Protein AF-A0A7X7CDB3-F1 (afdb_monomer)

Radius of gyration: 25.97 Å; Cα contacts (8 Å, |Δi|>4): 87; chains: 1; bounding box: 37×41×85 Å

Solvent-accessible surface area (backbone atoms only — not comparable to full-atom values): 8399 Å² total; per-residue (Å²): 136,86,82,81,90,75,83,85,60,93,80,72,68,84,82,68,98,73,80,89,72,76,63,82,78,73,59,89,42,82,86,66,52,68,64,40,69,55,45,81,81,34,70,81,78,84,33,79,48,84,95,30,56,86,51,64,47,83,81,45,44,77,58,59,44,89,62,66,75,52,88,46,102,87,45,72,78,68,87,84,86,85,92,69,88,80,87,76,84,83,71,66,41,37,85,83,36,82,67,51,88,78,56,89,64,20,69,47,36,46,51,8,30,50,64,68,55,44,64,69,36,121

Mean predicted aligned error: 11.39 Å

pLDDT: mean 83.75, std 11.41, range [46.75, 97.12]

Secondary structure (DSSP, 8-state):
---------TT-----S------S-TTSSGGGS---S-GGGSPPP-S-SGGGTTS-HHHHHHHHSSS-S--BTTB-SS------SS------B-TTSTTTTTSS---SHHHHHHHHH-SSB-

Sequence (122 aa):
MTSTITTDHSRATLAGDHTHGAGPVLEASRAARPRSFEVDTFPVPTGREEEWRFSRITDLAPALEDTPTQDDDAAYAATYEVDLAGTPELPTLPPGHAPRGTVLIPGDRPAAVASANTIEAL

Foldseek 3Di:
DDDDDDDDCVPPDDDPDDDPPPDPPPPVDPVSFDFALDLVVADQDPCPDPVRVPPPSVVCVVLLDLDAPAPDPPDDPDDDDDDDPDDDDDAWAAPPRPPQPVDPGDRHNSVSSCSNRDGTHD

Structure (mmCIF, N/CA/C/O backbone):
data_AF-A0A7X7CDB3-F1
#
_entry.id   AF-A0A7X7CDB3-F1
#
loop_
_atom_site.group_PDB
_atom_site.id
_atom_site.type_symbol
_atom_site.label_atom_id
_atom_site.label_alt_id
_atom_site.label_comp_id
_atom_site.label_asym_id
_atom_site.label_entity_id
_atom_site.label_seq_id
_atom_site.pdbx_PDB_ins_code
_atom_site.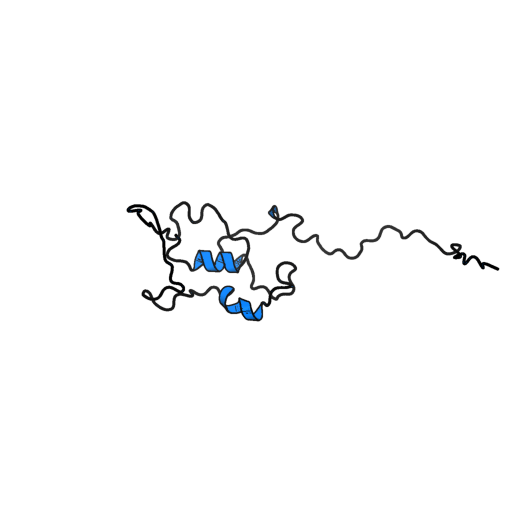Cartn_x
_atom_site.Cartn_y
_atom_site.Cartn_z
_atom_site.occupancy
_atom_site.B_iso_or_equiv
_atom_site.auth_seq_id
_atom_site.auth_comp_id
_atom_site.auth_asym_id
_atom_site.auth_atom_id
_atom_site.pdbx_PDB_model_num
ATOM 1 N N . MET A 1 1 ? 1.397 31.387 -61.464 1.00 46.75 1 MET A N 1
ATOM 2 C CA . MET A 1 1 ? 1.590 29.985 -61.887 1.00 46.75 1 MET A CA 1
ATOM 3 C C . MET A 1 1 ? 1.664 29.143 -60.627 1.00 46.75 1 MET A C 1
ATOM 5 O O . MET A 1 1 ? 2.593 29.326 -59.855 1.00 46.75 1 MET A O 1
ATOM 9 N N . THR A 1 2 ? 0.647 28.333 -60.346 1.00 53.91 2 THR A N 1
ATOM 10 C CA . THR A 1 2 ? 0.583 27.473 -59.156 1.00 53.91 2 THR A CA 1
ATOM 11 C C . THR A 1 2 ? 1.083 26.081 -59.525 1.00 53.91 2 THR A C 1
ATOM 13 O O . THR A 1 2 ? 0.387 25.327 -60.197 1.00 53.91 2 THR A O 1
ATOM 16 N N . SER A 1 3 ? 2.312 25.753 -59.129 1.00 67.56 3 SER A N 1
ATOM 17 C CA . SER A 1 3 ? 2.877 24.419 -59.342 1.00 67.56 3 SER A CA 1
ATOM 18 C C . SER A 1 3 ? 2.236 23.427 -58.377 1.00 67.56 3 SER A C 1
ATOM 20 O O . SER A 1 3 ? 2.307 23.601 -57.161 1.00 67.56 3 SER A O 1
ATOM 22 N N . THR A 1 4 ? 1.597 22.392 -58.912 1.00 71.56 4 THR A N 1
ATOM 23 C CA . THR A 1 4 ? 1.010 21.308 -58.121 1.00 71.56 4 THR A CA 1
ATOM 24 C C . THR A 1 4 ? 2.105 20.293 -57.803 1.00 71.56 4 THR A C 1
ATOM 26 O O . THR A 1 4 ? 2.650 19.663 -58.707 1.00 71.56 4 THR A O 1
ATOM 29 N N . ILE A 1 5 ? 2.461 20.149 -56.526 1.00 80.00 5 ILE A N 1
ATOM 30 C CA . ILE A 1 5 ? 3.351 19.074 -56.072 1.00 80.00 5 ILE A CA 1
ATOM 31 C C . ILE A 1 5 ? 2.527 17.787 -56.056 1.00 80.00 5 ILE A C 1
ATOM 33 O O . ILE A 1 5 ? 1.519 17.707 -55.357 1.00 80.00 5 ILE A O 1
ATOM 37 N N . THR A 1 6 ? 2.939 16.799 -56.850 1.00 80.94 6 THR A N 1
ATOM 38 C CA . THR A 1 6 ? 2.353 15.456 -56.856 1.00 80.94 6 THR A CA 1
ATOM 39 C C . THR A 1 6 ? 3.411 14.464 -56.392 1.00 80.94 6 THR A C 1
ATOM 41 O O . THR A 1 6 ? 4.561 14.526 -56.829 1.00 80.94 6 THR A O 1
ATOM 44 N N . THR A 1 7 ? 3.042 13.589 -55.463 1.00 83.81 7 THR A N 1
ATOM 45 C CA . THR A 1 7 ? 3.935 12.560 -54.929 1.00 83.81 7 THR A CA 1
ATOM 46 C C . THR A 1 7 ? 3.849 11.323 -55.814 1.00 83.81 7 THR A C 1
ATOM 48 O O . THR A 1 7 ? 2.759 10.830 -56.091 1.00 83.81 7 THR A O 1
ATOM 51 N N . ASP A 1 8 ? 4.996 10.821 -56.271 1.00 84.88 8 ASP A N 1
ATOM 52 C CA . ASP A 1 8 ? 5.048 9.569 -57.023 1.00 84.88 8 ASP A CA 1
ATOM 53 C C . ASP A 1 8 ? 4.844 8.372 -56.081 1.00 84.88 8 ASP A C 1
ATOM 55 O O . ASP A 1 8 ? 5.628 8.135 -55.160 1.00 84.88 8 ASP A O 1
ATOM 59 N N . HIS A 1 9 ? 3.781 7.612 -56.336 1.00 85.06 9 HIS A N 1
ATOM 60 C CA . HIS A 1 9 ? 3.406 6.415 -55.587 1.00 85.06 9 HIS A CA 1
ATOM 61 C C . HIS A 1 9 ? 3.815 5.110 -56.290 1.00 85.06 9 HIS A C 1
ATOM 63 O O . HIS A 1 9 ? 3.447 4.035 -55.824 1.00 85.06 9 HIS A O 1
ATOM 69 N N . SER A 1 10 ? 4.600 5.167 -57.374 1.00 90.56 10 SER A N 1
ATOM 70 C CA . SER A 1 10 ? 5.042 4.002 -58.163 1.00 90.56 10 SER A CA 1
ATOM 71 C C . SER A 1 10 ? 5.783 2.928 -57.354 1.00 90.56 10 SER A C 1
ATOM 73 O O . SER A 1 10 ? 5.882 1.779 -57.781 1.00 90.56 10 SER A O 1
ATOM 75 N N . ARG A 1 11 ? 6.287 3.288 -56.168 1.00 84.75 11 ARG A N 1
ATOM 76 C CA . ARG A 1 11 ? 7.007 2.401 -55.244 1.00 84.75 11 ARG A CA 1
ATOM 77 C C . ARG A 1 11 ? 6.253 2.095 -53.950 1.00 84.75 11 ARG A C 1
ATOM 79 O O . ARG A 1 11 ? 6.839 1.502 -53.047 1.00 84.75 11 ARG A O 1
ATOM 86 N N . ALA A 1 12 ? 4.994 2.509 -53.827 1.00 84.69 12 ALA A N 1
ATOM 87 C CA . ALA A 1 12 ? 4.198 2.218 -52.644 1.00 84.69 12 ALA A CA 1
ATOM 88 C C . ALA A 1 12 ? 3.845 0.724 -52.603 1.00 84.69 12 ALA A C 1
ATOM 90 O O . ALA A 1 12 ? 3.195 0.196 -53.502 1.00 84.69 12 ALA A O 1
ATOM 91 N N . THR A 1 13 ? 4.264 0.044 -51.541 1.00 85.06 13 THR A N 1
ATOM 92 C CA . THR A 1 13 ? 3.894 -1.346 -51.256 1.00 85.06 13 THR A CA 1
ATOM 93 C C . THR A 1 13 ? 3.041 -1.386 -49.999 1.00 85.06 13 THR A C 1
ATOM 95 O O . THR A 1 13 ? 3.321 -0.652 -49.050 1.00 85.06 13 THR A O 1
ATOM 98 N N . LEU A 1 14 ? 2.019 -2.248 -49.973 1.00 80.56 14 LEU A N 1
ATOM 99 C CA . LEU A 1 14 ? 1.220 -2.456 -48.767 1.00 80.56 14 LEU A CA 1
ATOM 100 C C . LEU A 1 14 ? 2.145 -2.949 -47.648 1.00 80.56 14 LEU A C 1
ATOM 102 O O . LEU A 1 14 ? 2.886 -3.915 -47.842 1.00 80.56 14 LEU A O 1
ATOM 106 N N . ALA A 1 15 ? 2.110 -2.293 -46.491 1.00 77.44 15 ALA A N 1
ATOM 107 C CA . ALA A 1 15 ? 2.708 -2.878 -45.304 1.00 77.44 15 ALA A CA 1
ATOM 108 C C . ALA A 1 15 ? 1.923 -4.162 -44.999 1.00 77.44 15 ALA A C 1
ATOM 110 O O . ALA A 1 15 ? 0.708 -4.107 -44.818 1.00 77.44 15 ALA A O 1
ATOM 111 N N . GLY A 1 16 ? 2.599 -5.313 -45.031 1.00 79.81 16 GLY A N 1
ATOM 112 C CA . GLY A 1 16 ? 1.997 -6.583 -44.632 1.00 79.81 16 GLY A CA 1
ATOM 113 C C . GLY A 1 16 ? 1.649 -6.592 -43.144 1.00 79.81 16 GLY A C 1
ATOM 114 O O . GLY A 1 16 ? 1.942 -5.632 -42.424 1.00 79.81 16 GLY A O 1
ATOM 115 N N . ASP A 1 17 ? 1.064 -7.694 -42.677 1.00 76.88 17 ASP A N 1
ATOM 116 C CA . ASP A 1 17 ? 0.791 -7.878 -41.254 1.00 76.88 17 ASP A CA 1
ATOM 117 C C . ASP A 1 17 ? 2.090 -7.751 -40.458 1.00 76.88 17 ASP A C 1
ATOM 119 O O . ASP A 1 17 ? 3.044 -8.512 -40.631 1.00 76.88 17 ASP A O 1
ATOM 123 N N . HIS A 1 18 ? 2.130 -6.750 -39.587 1.00 68.38 18 HIS A N 1
ATOM 124 C CA . HIS A 1 18 ? 3.222 -6.541 -38.659 1.00 68.38 18 HIS A CA 1
ATOM 125 C C . HIS A 1 18 ? 2.653 -6.199 -37.288 1.00 68.38 18 HIS A C 1
ATOM 127 O O . HIS A 1 18 ? 1.665 -5.482 -37.151 1.00 68.38 18 HIS A O 1
ATOM 133 N N . THR A 1 19 ? 3.296 -6.733 -36.257 1.00 68.25 19 THR A N 1
ATOM 134 C CA . THR A 1 19 ? 3.098 -6.289 -34.880 1.00 68.25 19 THR A CA 1
ATOM 135 C C . THR A 1 19 ? 4.048 -5.123 -34.623 1.00 68.25 19 THR A C 1
ATOM 137 O O . THR A 1 19 ? 5.236 -5.210 -34.936 1.00 68.25 19 THR A O 1
ATOM 140 N N . HIS A 1 20 ? 3.556 -4.032 -34.032 1.00 65.69 20 HIS A N 1
ATOM 141 C CA . HIS A 1 20 ? 4.379 -2.880 -33.635 1.00 65.69 20 HIS A CA 1
ATOM 142 C C . HIS A 1 20 ? 5.269 -3.153 -32.410 1.00 65.69 20 HIS A C 1
ATOM 144 O O . HIS A 1 20 ? 5.631 -2.231 -31.684 1.00 65.69 20 HIS A O 1
ATOM 150 N N . GLY A 1 21 ? 5.615 -4.414 -32.144 1.00 56.41 21 GLY A N 1
ATOM 151 C CA . GLY A 1 21 ? 6.364 -4.775 -30.947 1.00 56.41 21 GLY A CA 1
ATOM 152 C C . GLY A 1 21 ? 5.594 -4.451 -29.670 1.00 56.41 21 GLY A C 1
ATOM 153 O O . GLY A 1 21 ? 6.215 -4.183 -28.645 1.00 56.41 21 GLY A O 1
ATOM 154 N N . ALA A 1 22 ? 4.256 -4.467 -29.717 1.00 60.16 22 ALA A N 1
ATOM 155 C CA . ALA A 1 22 ? 3.473 -4.516 -28.495 1.00 60.16 22 ALA A CA 1
ATOM 156 C C . ALA A 1 22 ? 3.894 -5.814 -27.800 1.00 60.16 22 ALA A C 1
ATOM 158 O O . ALA A 1 22 ? 3.630 -6.904 -28.309 1.00 60.16 22 ALA A O 1
ATOM 159 N N . GLY A 1 23 ? 4.660 -5.691 -26.716 1.00 61.09 23 GLY A N 1
ATOM 160 C CA . GLY A 1 23 ? 4.996 -6.810 -25.847 1.00 61.09 23 GLY A CA 1
ATOM 161 C C . GLY A 1 23 ? 3.724 -7.479 -25.307 1.00 61.09 23 GLY A C 1
ATOM 162 O O . GLY A 1 23 ? 2.620 -7.186 -25.773 1.00 61.09 23 GLY A O 1
ATOM 163 N N . PRO A 1 24 ? 3.828 -8.389 -24.327 1.00 58.53 24 PRO A N 1
ATOM 164 C CA . PRO A 1 24 ? 2.626 -8.924 -23.697 1.00 58.53 24 PRO A CA 1
ATOM 165 C C . PRO A 1 24 ? 1.698 -7.768 -23.304 1.00 58.53 24 PRO A C 1
ATOM 167 O O . PRO A 1 24 ? 2.166 -6.767 -22.762 1.00 58.53 24 PRO A O 1
ATOM 170 N N . VAL A 1 25 ? 0.405 -7.886 -23.628 1.00 59.34 25 VAL A N 1
ATOM 171 C CA . VAL A 1 25 ? -0.619 -6.965 -23.125 1.00 59.34 25 VAL A CA 1
ATOM 172 C C . VAL A 1 25 ? -0.600 -7.124 -21.611 1.00 59.34 25 VAL A C 1
ATOM 174 O O . VAL A 1 25 ? -1.161 -8.083 -21.079 1.00 59.34 25 VAL A O 1
ATOM 177 N N . LEU A 1 26 ? 0.135 -6.247 -20.931 1.00 67.12 26 LEU A N 1
ATOM 178 C CA . LEU A 1 26 ? 0.174 -6.224 -19.482 1.00 67.12 26 LEU A CA 1
ATOM 179 C C . LEU A 1 26 ? -1.235 -5.852 -19.027 1.00 67.12 26 LEU A C 1
ATOM 181 O O . LEU A 1 26 ? -1.797 -4.859 -19.480 1.00 67.12 26 LEU A O 1
ATOM 185 N N . GLU A 1 27 ? -1.831 -6.731 -18.221 1.00 70.69 27 GLU A N 1
ATOM 186 C CA . GLU A 1 27 ? -3.081 -6.491 -17.502 1.00 70.69 27 GLU A CA 1
ATOM 187 C C . GLU A 1 27 ? -4.182 -5.825 -18.345 1.00 70.69 27 GLU A C 1
ATOM 189 O O . GLU A 1 27 ? -4.606 -4.702 -18.081 1.00 70.69 27 GLU A O 1
ATOM 194 N N . ALA A 1 28 ? -4.698 -6.556 -19.343 1.00 74.00 28 ALA A N 1
ATOM 195 C CA . ALA A 1 28 ? -5.728 -6.090 -20.285 1.00 74.00 28 ALA A CA 1
ATOM 196 C C . ALA A 1 28 ? -6.968 -5.423 -19.639 1.00 74.00 28 ALA A C 1
ATOM 198 O O . ALA A 1 28 ? -7.746 -4.752 -20.316 1.00 74.00 28 ALA A O 1
ATOM 199 N N . SER A 1 29 ? -7.179 -5.621 -18.335 1.00 79.06 29 SER A N 1
ATOM 200 C CA . SER A 1 29 ? -8.112 -4.848 -17.520 1.00 79.06 29 SER A CA 1
ATOM 201 C C . SER A 1 29 ? -7.648 -4.794 -16.061 1.00 79.06 29 SER A C 1
ATOM 203 O O . SER A 1 29 ? -6.862 -5.632 -15.619 1.00 79.06 29 SER A O 1
ATOM 205 N N . ARG A 1 30 ? -8.239 -3.895 -15.258 1.00 74.38 30 ARG A N 1
ATOM 206 C CA . ARG A 1 30 ? -8.006 -3.851 -13.800 1.00 74.38 30 ARG A CA 1
ATOM 207 C C . ARG A 1 30 ? -8.288 -5.175 -13.086 1.00 74.38 30 ARG A C 1
ATOM 209 O O . ARG A 1 30 ? -7.666 -5.437 -12.066 1.00 74.38 30 ARG A O 1
ATOM 216 N N . ALA A 1 31 ? -9.214 -5.994 -13.587 1.00 81.69 31 ALA A N 1
ATOM 217 C CA . ALA A 1 31 ? -9.549 -7.275 -12.964 1.00 81.69 31 ALA A CA 1
ATOM 218 C C . ALA A 1 31 ? -8.435 -8.327 -13.115 1.00 81.69 31 ALA A C 1
ATOM 220 O O . ALA A 1 31 ? -8.430 -9.304 -1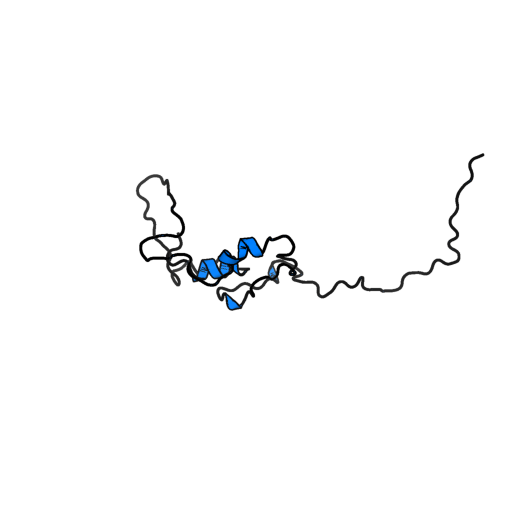2.376 1.00 81.69 31 ALA A O 1
ATOM 221 N N . ALA A 1 32 ? -7.506 -8.127 -14.056 1.00 82.44 32 ALA A N 1
ATOM 222 C CA . ALA A 1 32 ? -6.362 -9.010 -14.262 1.00 82.44 32 ALA A CA 1
ATOM 223 C C . ALA A 1 32 ? -5.217 -8.763 -13.259 1.00 82.44 32 ALA A C 1
ATOM 225 O O . ALA A 1 32 ? -4.277 -9.552 -13.222 1.00 82.44 32 ALA A O 1
ATOM 226 N N . ARG A 1 33 ? -5.297 -7.690 -12.457 1.00 85.50 33 ARG A N 1
ATOM 227 C CA . ARG A 1 33 ? -4.280 -7.320 -11.464 1.00 85.50 33 ARG A CA 1
ATOM 228 C C . ARG A 1 33 ? -4.240 -8.317 -10.306 1.00 85.50 33 ARG A C 1
ATOM 230 O O .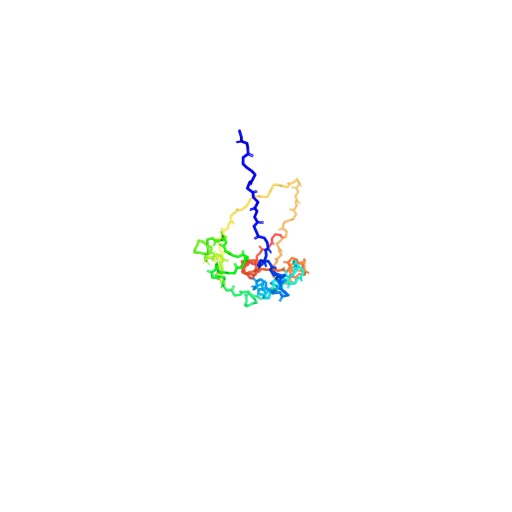 ARG A 1 33 ? -5.312 -8.684 -9.809 1.00 85.50 33 ARG A O 1
ATOM 237 N N . PRO A 1 34 ? -3.048 -8.721 -9.830 1.00 89.56 34 PRO A N 1
ATOM 238 C CA . PRO A 1 34 ? -2.942 -9.508 -8.611 1.00 89.56 34 PRO A CA 1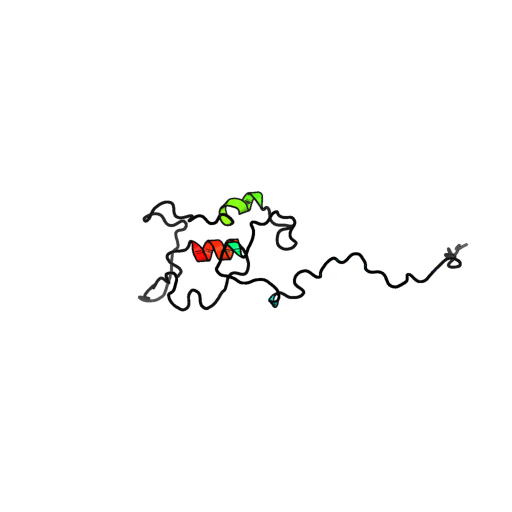
ATOM 239 C C . PRO A 1 34 ? -3.544 -8.736 -7.432 1.00 89.56 34 PRO A C 1
ATOM 241 O O . PRO A 1 34 ? -3.402 -7.519 -7.321 1.00 89.56 34 PRO A O 1
ATOM 244 N N . ARG A 1 35 ? -4.241 -9.458 -6.551 1.00 93.94 35 ARG A N 1
ATOM 245 C CA . ARG A 1 35 ? -4.734 -8.941 -5.271 1.00 93.94 35 ARG A CA 1
ATOM 246 C C . ARG A 1 35 ? -4.404 -9.943 -4.178 1.00 93.94 35 ARG A C 1
ATOM 248 O O . ARG A 1 35 ? -4.756 -11.112 -4.323 1.00 93.94 35 ARG A O 1
ATOM 255 N N . SER A 1 36 ? -3.738 -9.506 -3.117 1.00 95.75 36 SER A N 1
ATOM 256 C CA . SER A 1 36 ? -3.265 -10.376 -2.038 1.00 95.75 36 SER A CA 1
ATOM 257 C C . SER A 1 36 ? -3.042 -9.582 -0.757 1.00 95.75 36 SER A C 1
ATOM 259 O O . SER A 1 36 ? -2.756 -8.391 -0.816 1.00 95.75 36 SER A O 1
ATOM 261 N N . PHE A 1 37 ? -3.166 -10.238 0.395 1.00 94.75 37 PHE A N 1
ATOM 262 C CA . PHE A 1 37 ? -2.702 -9.682 1.669 1.00 94.75 37 PHE A CA 1
ATOM 263 C C . PHE A 1 37 ? -1.216 -9.969 1.918 1.00 94.75 37 PHE A C 1
ATOM 265 O O . PHE A 1 37 ? -0.603 -9.289 2.733 1.00 94.75 37 PHE A O 1
ATOM 272 N N . GLU A 1 38 ? -0.635 -10.937 1.204 1.00 95.81 38 GLU A N 1
ATOM 273 C CA . GLU A 1 38 ? 0.775 -11.294 1.339 1.00 95.81 38 GLU A CA 1
ATOM 274 C C . GLU A 1 38 ? 1.651 -10.254 0.636 1.00 95.81 38 GLU A C 1
ATOM 276 O O . GLU A 1 38 ? 1.520 -10.009 -0.569 1.00 95.81 38 GLU A O 1
ATOM 281 N N . VAL A 1 39 ? 2.562 -9.638 1.391 1.00 97.12 39 VAL A N 1
ATOM 282 C CA . VAL A 1 39 ? 3.439 -8.570 0.889 1.00 97.12 39 VAL A CA 1
ATOM 283 C C . VAL A 1 39 ? 4.381 -9.079 -0.208 1.00 97.12 39 VAL A C 1
ATOM 285 O O . VAL A 1 39 ? 4.711 -8.341 -1.137 1.00 97.12 39 VAL A O 1
ATOM 288 N N . ASP A 1 40 ? 4.782 -10.349 -0.145 1.00 96.69 40 ASP A N 1
ATOM 289 C CA . ASP A 1 40 ? 5.661 -11.002 -1.122 1.00 96.69 40 ASP A CA 1
ATOM 290 C C . ASP A 1 40 ? 5.018 -11.207 -2.506 1.00 96.69 40 ASP A C 1
ATOM 292 O O . ASP A 1 40 ? 5.730 -11.353 -3.501 1.00 96.69 40 ASP A O 1
ATOM 296 N N . THR A 1 41 ? 3.685 -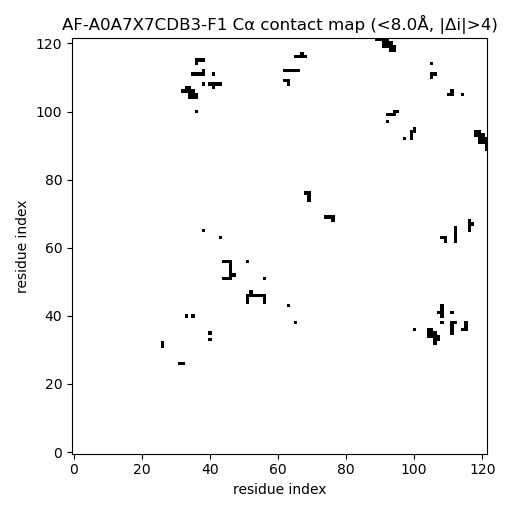11.124 -2.598 1.00 96.56 41 THR A N 1
ATOM 297 C CA . THR A 1 41 ? 2.954 -11.161 -3.871 1.00 96.56 41 THR A CA 1
ATOM 298 C C . THR A 1 41 ? 3.296 -9.946 -4.738 1.00 96.56 41 THR A C 1
ATOM 300 O O . THR A 1 41 ? 3.198 -10.006 -5.965 1.00 96.56 41 THR A O 1
ATOM 303 N N . PHE A 1 42 ? 3.726 -8.846 -4.113 1.00 95.88 42 PHE A N 1
ATOM 304 C CA . PHE A 1 42 ? 4.074 -7.601 -4.784 1.00 95.88 42 PHE A CA 1
ATOM 305 C C . PHE A 1 42 ? 5.569 -7.299 -4.594 1.00 95.88 42 PHE A C 1
ATOM 307 O O . PHE A 1 42 ? 5.974 -6.849 -3.515 1.00 95.88 42 PHE A O 1
ATOM 314 N N . PRO A 1 43 ? 6.420 -7.502 -5.617 1.00 94.69 43 PRO A N 1
ATOM 315 C CA . PRO A 1 43 ? 7.836 -7.164 -5.511 1.00 94.69 43 PRO A CA 1
ATOM 316 C C . PRO A 1 43 ? 8.031 -5.658 -5.286 1.00 94.69 43 PRO A C 1
ATOM 318 O O . PRO A 1 43 ? 7.173 -4.845 -5.640 1.00 94.69 43 PRO A O 1
ATOM 321 N N . VAL A 1 44 ? 9.175 -5.274 -4.709 1.00 96.12 44 VAL A N 1
ATOM 322 C CA . VAL A 1 44 ? 9.546 -3.856 -4.583 1.00 96.12 44 VAL A CA 1
ATOM 323 C C . VAL A 1 44 ? 9.663 -3.259 -5.993 1.00 96.12 44 VAL A C 1
ATOM 325 O O . VAL A 1 44 ? 10.469 -3.761 -6.783 1.00 96.12 44 VAL A O 1
ATOM 328 N N . PRO A 1 45 ? 8.879 -2.219 -6.337 1.00 95.06 45 PRO A N 1
ATOM 329 C CA . PRO A 1 45 ? 8.914 -1.633 -7.668 1.00 95.06 45 PRO A CA 1
ATOM 330 C C . PRO A 1 45 ? 10.263 -0.971 -7.939 1.00 95.06 45 PRO A C 1
ATOM 332 O O . PRO A 1 45 ? 10.853 -0.334 -7.068 1.00 95.06 45 PRO A O 1
ATOM 335 N N . THR A 1 46 ? 10.738 -1.089 -9.174 1.00 93.69 46 THR A N 1
ATOM 336 C CA . THR A 1 46 ? 11.988 -0.463 -9.629 1.00 93.69 46 THR A CA 1
ATOM 337 C C . THR A 1 46 ? 11.756 0.880 -10.323 1.00 93.69 46 THR A C 1
ATOM 339 O O . THR A 1 46 ? 12.707 1.623 -10.571 1.00 93.69 46 THR A O 1
ATOM 342 N N . GLY A 1 47 ? 10.500 1.195 -10.657 1.00 93.94 47 GLY A N 1
ATOM 343 C CA . GLY A 1 47 ? 10.103 2.372 -11.432 1.00 93.94 47 GLY A CA 1
ATOM 344 C C . GLY A 1 47 ? 10.171 2.147 -12.944 1.00 93.94 47 GLY A C 1
ATOM 345 O O . GLY A 1 47 ? 9.966 3.081 -13.715 1.00 93.94 47 GLY A O 1
ATOM 346 N N . ARG A 1 48 ? 10.480 0.925 -13.395 1.00 90.69 48 ARG A N 1
ATOM 347 C CA . ARG A 1 48 ? 10.438 0.541 -14.819 1.00 90.69 48 ARG A CA 1
ATOM 348 C C . ARG A 1 48 ? 9.095 -0.061 -15.216 1.00 90.69 48 ARG A C 1
ATOM 350 O O . ARG A 1 48 ? 8.779 -0.105 -16.401 1.00 90.69 48 ARG A O 1
ATOM 357 N N . GLU A 1 49 ? 8.342 -0.532 -14.232 1.00 90.31 49 GLU A N 1
ATOM 358 C CA . GLU A 1 49 ? 7.003 -1.083 -14.374 1.00 90.31 49 GLU A CA 1
ATOM 359 C C . GLU A 1 49 ? 6.024 0.023 -14.800 1.00 90.31 49 GLU A C 1
ATOM 361 O O . GLU A 1 49 ? 6.155 1.168 -14.365 1.00 90.31 49 GLU A O 1
ATOM 366 N N . GLU A 1 50 ? 5.034 -0.303 -15.637 1.00 88.06 50 GLU A N 1
ATOM 367 C CA . GLU A 1 50 ? 4.067 0.670 -16.175 1.00 88.06 50 GLU A CA 1
ATOM 368 C C . GLU A 1 50 ? 3.352 1.451 -15.061 1.00 88.06 50 GLU A C 1
ATOM 370 O O . GLU A 1 50 ? 3.299 2.682 -15.100 1.00 88.06 50 GLU A O 1
ATOM 375 N N . GLU A 1 51 ? 2.944 0.737 -14.013 1.00 87.25 51 GLU A N 1
ATOM 376 C CA . GLU A 1 51 ? 2.273 1.251 -12.810 1.00 87.25 51 GLU A CA 1
ATOM 377 C C . GLU A 1 51 ? 3.110 2.273 -12.032 1.00 87.25 51 GLU A C 1
ATOM 379 O O . GLU A 1 51 ? 2.568 3.116 -11.318 1.00 87.25 51 GLU A O 1
ATOM 384 N N . TRP A 1 52 ? 4.434 2.209 -12.174 1.00 92.50 52 TRP A N 1
ATOM 385 C CA . TRP A 1 52 ? 5.389 2.945 -11.351 1.00 92.50 52 TRP A CA 1
ATOM 386 C C . TRP A 1 52 ? 6.282 3.893 -12.154 1.00 92.50 52 TRP A C 1
ATOM 388 O O . TRP A 1 52 ? 7.057 4.642 -11.562 1.00 92.50 52 TRP A O 1
ATOM 398 N N . ARG A 1 53 ? 6.153 3.930 -13.489 1.00 93.12 53 ARG A N 1
ATOM 399 C CA . ARG A 1 53 ? 7.054 4.672 -14.397 1.00 93.12 53 ARG A CA 1
ATOM 400 C C . ARG A 1 53 ? 7.101 6.185 -14.177 1.00 93.12 53 ARG A C 1
ATOM 402 O O . ARG A 1 53 ? 8.005 6.855 -14.670 1.00 93.12 53 ARG A O 1
ATOM 409 N N . PHE A 1 54 ? 6.106 6.723 -13.479 1.00 94.75 54 PHE A N 1
ATOM 410 C CA . PHE A 1 54 ? 5.996 8.141 -13.133 1.00 94.75 54 PHE A CA 1
ATOM 411 C C . PHE A 1 54 ? 6.098 8.404 -11.628 1.00 94.75 54 PHE A C 1
ATOM 413 O O . PHE A 1 54 ? 6.031 9.553 -11.194 1.00 94.75 54 PHE A O 1
ATOM 420 N N . SER A 1 55 ? 6.264 7.352 -10.834 1.00 94.81 55 SER A N 1
ATOM 421 C CA . SER A 1 55 ? 6.393 7.438 -9.389 1.00 94.81 55 SER A CA 1
ATOM 422 C C . SER A 1 55 ? 7.858 7.635 -9.031 1.00 94.81 55 SER A C 1
ATOM 424 O O . SER A 1 55 ? 8.737 6.918 -9.512 1.00 94.81 55 SER A O 1
ATOM 426 N N . ARG A 1 56 ? 8.149 8.595 -8.151 1.00 96.19 56 ARG A N 1
ATOM 427 C CA . ARG A 1 56 ? 9.501 8.765 -7.607 1.00 96.19 56 ARG A CA 1
ATOM 428 C C . ARG A 1 56 ? 9.760 7.664 -6.579 1.00 96.19 56 ARG A C 1
ATOM 430 O O . ARG A 1 56 ? 9.603 7.890 -5.387 1.00 96.19 56 ARG A O 1
ATOM 437 N N . ILE A 1 57 ? 10.135 6.471 -7.045 1.00 96.12 57 ILE A N 1
ATOM 438 C CA . ILE A 1 57 ? 10.330 5.286 -6.191 1.00 96.12 57 ILE A CA 1
ATOM 439 C C . ILE A 1 57 ? 11.303 5.549 -5.044 1.00 96.12 57 ILE A C 1
ATOM 441 O O . ILE A 1 57 ? 11.052 5.108 -3.931 1.00 96.12 57 ILE A O 1
ATOM 445 N N . THR A 1 58 ? 12.367 6.318 -5.281 1.00 95.06 58 THR A N 1
ATOM 446 C CA . THR A 1 58 ? 13.327 6.694 -4.234 1.00 95.06 58 THR A CA 1
ATOM 447 C C . THR A 1 58 ? 12.663 7.390 -3.046 1.00 95.06 58 THR A C 1
ATOM 449 O O . THR A 1 58 ? 13.015 7.107 -1.909 1.00 95.06 58 THR A O 1
ATOM 452 N N . ASP A 1 59 ? 11.685 8.258 -3.298 1.00 95.81 59 ASP A N 1
ATOM 453 C CA . ASP A 1 59 ? 10.978 8.989 -2.243 1.00 95.81 59 ASP A CA 1
ATOM 454 C C . ASP A 1 59 ? 9.929 8.103 -1.552 1.00 95.81 59 ASP A C 1
ATOM 456 O O . ASP A 1 59 ? 9.587 8.330 -0.397 1.00 95.81 59 ASP A O 1
ATOM 460 N N . LEU A 1 60 ? 9.420 7.091 -2.260 1.00 94.50 60 LEU A N 1
ATOM 461 C CA . LEU A 1 60 ? 8.421 6.148 -1.756 1.00 94.50 60 LEU A CA 1
ATOM 462 C C . LEU A 1 60 ? 9.031 4.928 -1.059 1.00 94.50 60 LEU A C 1
ATOM 464 O O . LEU A 1 60 ? 8.284 4.172 -0.446 1.00 94.50 60 LEU A O 1
ATOM 468 N N . ALA A 1 61 ? 10.350 4.728 -1.139 1.00 93.88 61 ALA A N 1
ATOM 469 C CA . ALA A 1 61 ? 11.029 3.542 -0.621 1.00 93.88 61 ALA A CA 1
ATOM 470 C C . ALA A 1 61 ? 10.632 3.177 0.825 1.00 93.88 61 ALA A C 1
ATOM 472 O O . ALA A 1 61 ? 10.274 2.018 1.026 1.00 93.88 61 ALA A O 1
ATOM 473 N N . PRO A 1 62 ? 10.542 4.124 1.787 1.00 91.94 62 PRO A N 1
ATOM 474 C CA . PRO A 1 62 ? 10.127 3.792 3.153 1.00 91.94 62 PRO A CA 1
ATOM 475 C C . PRO A 1 62 ? 8.723 3.175 3.247 1.00 91.94 62 PRO A C 1
ATOM 477 O O . PRO A 1 62 ? 8.487 2.299 4.066 1.00 91.94 62 PRO A O 1
ATOM 480 N N . ALA A 1 63 ? 7.785 3.584 2.385 1.00 91.81 63 ALA A N 1
ATOM 481 C CA . ALA A 1 63 ? 6.418 3.050 2.363 1.00 91.81 63 ALA A CA 1
ATOM 482 C C . ALA A 1 63 ? 6.301 1.692 1.638 1.00 91.81 63 ALA A C 1
ATOM 484 O O . ALA A 1 63 ? 5.228 1.091 1.606 1.00 91.81 63 ALA A O 1
ATOM 485 N N . LEU A 1 64 ? 7.384 1.231 1.006 1.00 95.38 64 LEU A N 1
ATOM 486 C CA . LEU A 1 64 ? 7.468 -0.050 0.301 1.00 95.38 64 LEU A CA 1
ATOM 487 C C . LEU A 1 64 ? 8.194 -1.114 1.140 1.00 95.38 64 LEU A C 1
ATOM 489 O O . LEU A 1 64 ? 8.225 -2.284 0.750 1.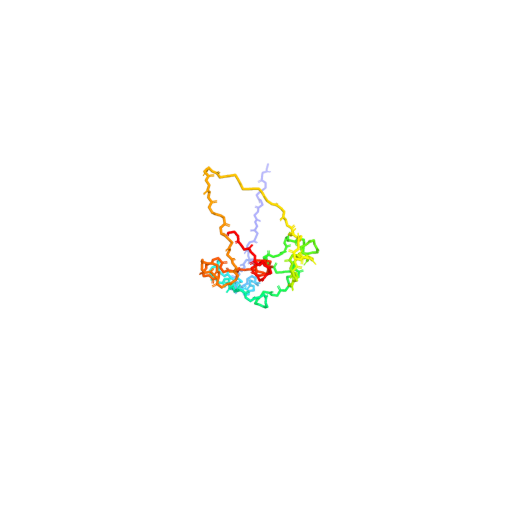00 95.38 64 LEU A O 1
ATOM 493 N N . GLU A 1 65 ? 8.803 -0.737 2.258 1.00 94.69 65 GLU A N 1
ATOM 494 C CA . GLU A 1 65 ? 9.469 -1.662 3.170 1.00 94.69 65 GLU A CA 1
ATOM 495 C C . GLU A 1 65 ? 8.438 -2.392 4.030 1.00 94.69 65 GLU A C 1
ATOM 497 O O . GLU A 1 65 ? 7.510 -1.782 4.550 1.00 94.69 65 GLU A O 1
ATOM 502 N N . ASP A 1 66 ? 8.590 -3.710 4.167 1.00 95.31 66 ASP A N 1
ATOM 503 C CA . ASP A 1 66 ? 7.725 -4.513 5.037 1.00 95.31 66 ASP A CA 1
ATOM 504 C C . ASP A 1 66 ? 8.216 -4.434 6.484 1.00 95.31 66 ASP A C 1
ATOM 506 O O . ASP A 1 66 ? 8.757 -5.389 7.043 1.00 95.31 66 ASP A O 1
ATOM 510 N N . THR A 1 67 ? 8.111 -3.232 7.037 1.00 89.56 67 THR A N 1
ATOM 511 C CA . THR A 1 67 ? 8.564 -2.895 8.381 1.00 89.56 67 THR A CA 1
ATOM 512 C C . THR A 1 67 ? 7.470 -2.071 9.057 1.00 89.56 67 THR A C 1
ATOM 514 O O . THR A 1 67 ? 6.939 -1.144 8.434 1.00 89.56 67 THR A O 1
ATOM 517 N N . PRO A 1 68 ? 7.135 -2.349 10.329 1.00 84.69 68 PRO A N 1
ATOM 518 C CA . PRO A 1 68 ? 6.256 -1.482 11.097 1.00 84.69 68 PRO A CA 1
ATOM 519 C C . PRO A 1 68 ? 6.806 -0.056 11.148 1.00 84.69 68 PRO A C 1
ATOM 521 O O . PRO A 1 68 ? 7.978 0.157 11.441 1.00 84.69 68 PRO A O 1
ATOM 524 N N . THR A 1 69 ? 5.950 0.930 10.893 1.00 78.38 69 THR A N 1
ATOM 525 C CA . THR A 1 69 ? 6.281 2.356 11.067 1.00 78.38 69 THR A CA 1
ATOM 526 C C . THR A 1 69 ? 6.067 2.842 12.500 1.00 78.38 69 THR A C 1
ATOM 528 O O . THR A 1 69 ? 6.303 4.010 12.799 1.00 78.38 69 THR A O 1
ATOM 531 N N . GLN A 1 70 ? 5.580 1.966 13.379 1.00 71.06 70 GLN A N 1
ATOM 532 C CA . GLN A 1 70 ? 5.353 2.251 14.786 1.00 71.06 70 GLN A CA 1
ATOM 533 C C . GLN A 1 70 ? 6.608 1.850 15.574 1.00 71.06 70 GLN A C 1
ATOM 535 O O . GLN A 1 70 ? 6.877 0.663 15.741 1.00 71.06 70 GLN A O 1
ATOM 540 N N . ASP A 1 71 ? 7.388 2.845 16.007 1.00 63.09 71 ASP A N 1
ATOM 541 C CA . ASP A 1 71 ? 8.682 2.637 16.680 1.00 63.09 71 ASP A CA 1
ATOM 542 C C . ASP A 1 71 ? 8.538 2.148 18.138 1.00 63.09 71 ASP A C 1
ATOM 544 O O . ASP A 1 71 ? 9.454 1.517 18.659 1.00 63.09 71 ASP A O 1
ATOM 548 N N . ASP A 1 72 ? 7.398 2.416 18.790 1.00 64.81 72 ASP A N 1
ATOM 549 C CA . ASP A 1 72 ? 7.089 2.023 20.174 1.00 64.81 72 ASP A CA 1
ATOM 550 C C . ASP A 1 72 ? 5.573 1.803 20.365 1.00 64.81 72 ASP A C 1
ATOM 552 O O . ASP A 1 72 ? 4.750 2.485 19.743 1.00 64.81 72 ASP A O 1
ATOM 556 N N . ASP A 1 73 ? 5.186 0.932 21.310 1.00 62.12 73 ASP A N 1
ATOM 557 C CA . ASP A 1 73 ? 3.779 0.635 21.665 1.00 62.12 73 ASP A CA 1
ATOM 558 C C . ASP A 1 73 ? 2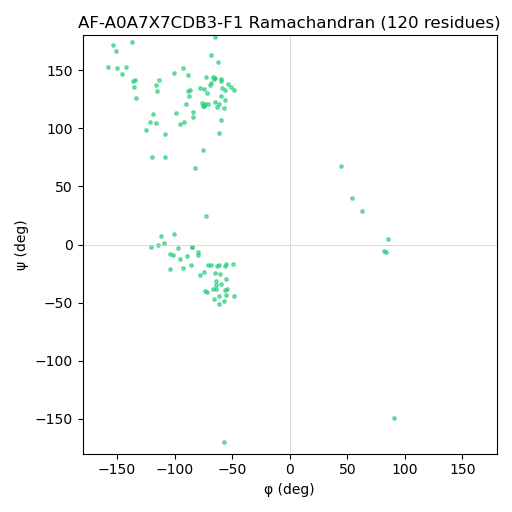.958 1.889 22.051 1.00 62.12 73 ASP A C 1
ATOM 560 O O . ASP A 1 73 ? 1.729 1.859 22.059 1.00 62.12 73 ASP A O 1
ATOM 564 N N . ALA A 1 74 ? 3.621 3.007 22.370 1.00 61.47 74 ALA A N 1
ATOM 565 C CA . ALA A 1 74 ? 2.996 4.250 22.820 1.00 61.47 74 ALA A CA 1
ATOM 566 C C . ALA A 1 74 ? 2.929 5.369 21.759 1.00 61.47 74 ALA A C 1
ATOM 568 O O . ALA A 1 74 ? 2.305 6.400 22.020 1.00 61.47 74 ALA A O 1
ATOM 569 N N . ALA A 1 75 ? 3.566 5.212 20.592 1.00 67.69 75 ALA A N 1
ATOM 570 C CA . ALA A 1 75 ? 3.682 6.275 19.592 1.00 67.69 75 ALA A CA 1
ATOM 571 C C . ALA A 1 75 ? 3.144 5.826 18.229 1.00 67.69 75 ALA A C 1
ATOM 573 O O . ALA A 1 75 ? 3.841 5.175 17.457 1.00 67.69 75 ALA A O 1
ATOM 574 N N . TYR A 1 76 ? 1.901 6.200 17.917 1.00 73.56 76 TYR A N 1
ATOM 575 C CA . TYR A 1 76 ? 1.319 5.976 16.593 1.00 73.56 76 TYR A CA 1
ATOM 576 C C . TYR A 1 76 ? 2.053 6.783 15.514 1.00 73.56 76 TYR A C 1
ATOM 578 O O . TYR A 1 76 ? 2.409 7.943 15.727 1.00 73.56 76 TYR A O 1
ATOM 586 N N . ALA A 1 77 ? 2.195 6.198 14.320 1.00 73.56 77 ALA A N 1
ATOM 587 C CA . ALA A 1 77 ? 2.804 6.857 13.160 1.00 73.56 77 ALA A CA 1
ATOM 588 C C . ALA A 1 77 ? 2.018 8.096 12.674 1.00 73.56 77 ALA A C 1
ATOM 590 O O . ALA A 1 77 ? 2.559 8.941 11.961 1.00 73.56 77 ALA A O 1
ATOM 591 N N . ALA A 1 78 ? 0.744 8.214 13.057 1.00 78.75 78 ALA A N 1
ATOM 592 C CA . ALA A 1 78 ? -0.088 9.383 12.811 1.00 78.75 78 ALA A CA 1
ATOM 593 C C . ALA A 1 78 ? -1.061 9.608 13.975 1.00 78.75 78 ALA A C 1
ATOM 595 O O . ALA A 1 78 ? -1.558 8.655 14.576 1.00 78.75 78 ALA A O 1
ATOM 596 N N . THR A 1 79 ? -1.371 10.872 14.256 1.00 81.81 79 THR A N 1
ATOM 597 C CA . THR A 1 79 ? -2.483 11.263 15.127 1.00 81.81 79 THR A CA 1
ATOM 598 C C . THR A 1 79 ? -3.676 11.684 14.277 1.00 81.81 79 THR A C 1
ATOM 600 O O . THR A 1 79 ? -3.518 12.215 13.176 1.00 81.81 79 THR A O 1
ATOM 603 N N . TYR A 1 80 ? -4.882 11.440 14.779 1.00 83.38 80 TYR A N 1
ATOM 604 C CA . TYR A 1 80 ? -6.118 11.819 14.107 1.00 83.38 80 TYR A CA 1
ATOM 605 C C . TYR A 1 80 ? -7.154 12.283 15.132 1.00 83.38 80 TYR A C 1
ATOM 607 O O . TYR A 1 80 ? -7.132 11.870 16.290 1.00 83.38 80 TYR A O 1
ATOM 615 N N . GLU A 1 81 ? -8.063 13.146 14.690 1.00 85.75 81 GLU A N 1
ATOM 616 C CA . GLU A 1 81 ? -9.217 13.591 15.467 1.00 85.75 81 GLU A CA 1
ATOM 617 C C . GLU A 1 81 ? -10.489 13.126 14.761 1.00 85.75 81 GLU A C 1
ATOM 619 O O . GLU A 1 81 ? -10.599 13.204 13.535 1.00 85.75 81 GLU A O 1
ATOM 624 N N . VAL A 1 82 ? -11.445 12.627 15.539 1.00 83.62 82 VAL A N 1
ATOM 625 C CA . VAL A 1 82 ? -12.735 12.147 15.043 1.00 83.62 82 VAL A CA 1
ATOM 626 C C . VAL A 1 82 ? -13.830 12.993 15.677 1.00 83.62 82 VAL A C 1
ATOM 628 O O . VAL A 1 82 ? -14.044 12.923 16.885 1.00 83.62 82 VAL A O 1
ATOM 631 N N . ASP A 1 83 ? -14.517 13.790 14.861 1.00 86.94 83 ASP A N 1
ATOM 632 C CA . ASP A 1 83 ? -15.686 14.563 15.281 1.00 86.94 83 ASP A CA 1
ATOM 633 C C . ASP A 1 83 ? -16.960 13.820 14.868 1.00 86.94 83 ASP A C 1
ATOM 635 O O . ASP A 1 83 ? -17.246 13.635 13.682 1.00 86.94 83 ASP A O 1
ATOM 639 N N . LEU A 1 84 ? -17.707 13.347 15.861 1.00 83.75 84 LEU A N 1
ATOM 640 C CA . LEU A 1 84 ? -18.941 12.601 15.671 1.00 83.75 84 LEU A CA 1
ATOM 641 C C . LEU A 1 84 ? -20.017 13.137 16.610 1.00 83.75 84 LEU A C 1
ATOM 643 O O . LEU A 1 84 ? -19.772 13.430 17.779 1.00 83.75 84 LEU A O 1
ATOM 647 N N . ALA A 1 85 ? -21.250 13.203 16.114 1.00 87.88 85 ALA A N 1
ATOM 648 C CA . ALA A 1 85 ? -22.386 13.590 16.935 1.00 87.88 85 ALA A CA 1
ATOM 649 C C . ALA A 1 85 ? -22.751 12.477 17.938 1.00 87.88 85 ALA A C 1
ATOM 651 O O . ALA A 1 85 ? -22.968 11.328 17.554 1.00 87.88 85 ALA A O 1
ATOM 652 N N . GLY A 1 86 ? -22.905 12.839 19.215 1.00 82.56 86 GLY A N 1
ATOM 653 C CA . GLY A 1 86 ? -23.321 11.921 20.281 1.00 82.56 86 GLY A CA 1
ATOM 654 C C . GLY A 1 86 ? -22.150 11.224 20.980 1.00 82.56 86 GLY A C 1
ATOM 655 O O . GLY A 1 86 ? -21.078 11.800 21.127 1.00 82.56 86 GLY A O 1
ATOM 656 N N . THR A 1 87 ? -22.371 9.997 21.458 1.00 74.12 87 THR A N 1
ATOM 657 C CA . THR A 1 87 ? -21.342 9.162 22.108 1.00 74.12 87 THR A CA 1
ATOM 658 C C . THR A 1 87 ? -21.169 7.872 21.310 1.00 74.12 87 THR A C 1
ATOM 660 O O . THR A 1 87 ? -21.725 6.840 21.685 1.00 74.12 87 THR A O 1
ATOM 663 N N . PRO A 1 88 ? -20.493 7.925 20.155 1.00 75.44 88 PRO A N 1
ATOM 664 C CA . PRO A 1 88 ? -20.218 6.725 19.384 1.00 75.44 88 PRO A CA 1
ATOM 665 C C . PRO A 1 88 ? -19.138 5.888 20.069 1.00 75.44 88 PRO A C 1
ATOM 667 O O . PRO A 1 88 ? -18.176 6.417 20.627 1.00 75.44 88 PRO A O 1
ATOM 670 N N . GLU A 1 89 ? -19.284 4.571 19.984 1.00 77.19 89 GLU A N 1
ATOM 671 C CA . GLU A 1 89 ? -18.162 3.662 20.186 1.00 77.19 89 GLU A CA 1
ATOM 672 C C . GLU A 1 89 ? -17.264 3.735 18.945 1.00 77.19 89 GLU A C 1
ATOM 674 O O . GLU A 1 89 ? -17.757 3.697 17.816 1.00 77.19 89 GLU A O 1
ATOM 679 N N . LEU A 1 90 ? -15.952 3.849 19.157 1.00 75.88 90 LEU A N 1
ATOM 680 C CA . LEU A 1 90 ? -14.932 3.788 18.109 1.00 75.88 90 LEU A CA 1
ATOM 681 C C . LEU A 1 90 ? -14.179 2.457 18.238 1.00 75.88 90 LEU A C 1
ATOM 683 O O . LEU A 1 90 ? -13.086 2.432 18.806 1.00 75.88 90 LEU A O 1
ATOM 687 N N . PRO A 1 91 ? -14.777 1.328 17.818 1.00 78.62 91 PRO A N 1
ATOM 688 C CA . PRO A 1 91 ? -14.080 0.054 17.844 1.00 78.62 91 PRO A CA 1
ATOM 689 C C . PRO A 1 91 ? -12.948 0.067 16.817 1.00 78.62 91 PRO A C 1
ATOM 691 O O . PRO A 1 91 ? -13.127 0.538 15.698 1.00 78.62 91 PRO A O 1
ATOM 694 N N . THR A 1 92 ? -11.801 -0.494 17.184 1.00 85.06 92 THR A N 1
ATOM 695 C CA . THR A 1 92 ? -10.729 -0.792 16.235 1.00 85.06 92 THR A CA 1
ATOM 696 C C . THR A 1 92 ? -10.878 -2.223 15.712 1.00 85.06 92 THR A C 1
ATOM 698 O O . THR A 1 92 ? -11.426 -3.111 16.372 1.00 85.06 92 THR A O 1
ATOM 701 N N . LEU A 1 93 ? -10.405 -2.457 14.492 1.00 87.44 93 LEU A N 1
ATOM 702 C CA . LEU A 1 93 ? -10.431 -3.732 13.789 1.00 87.44 93 LEU A CA 1
ATOM 703 C C . LEU A 1 93 ? -9.011 -4.311 13.717 1.00 87.44 93 LEU A C 1
ATOM 705 O O . LEU A 1 93 ? -8.245 -3.976 12.799 1.00 87.44 93 LEU A O 1
ATOM 709 N N . PRO A 1 94 ? -8.627 -5.195 14.654 1.00 87.88 94 PRO A N 1
ATOM 710 C CA . PRO A 1 94 ? -7.356 -5.899 14.571 1.00 87.88 94 PRO A CA 1
ATOM 711 C C . PRO A 1 94 ? -7.346 -6.906 13.407 1.00 87.88 94 PRO A C 1
ATOM 713 O O . PRO A 1 94 ? -8.407 -7.277 12.886 1.00 87.88 94 PRO A O 1
ATOM 716 N N . PRO A 1 95 ? -6.165 -7.386 12.973 1.00 87.00 95 PRO A N 1
ATOM 717 C CA . PRO A 1 95 ? -6.077 -8.446 11.974 1.00 87.00 95 PRO A CA 1
ATOM 718 C C . PRO A 1 95 ? -6.949 -9.655 12.353 1.00 87.00 95 PRO A C 1
ATOM 720 O O . PRO A 1 95 ? -6.983 -10.085 13.505 1.00 87.00 95 PRO A O 1
ATOM 723 N N . GLY A 1 96 ? -7.683 -10.198 11.379 1.00 86.50 96 GLY A N 1
ATOM 724 C CA . GLY A 1 96 ? -8.577 -11.345 11.578 1.00 86.50 96 GLY A CA 1
ATOM 725 C C . GLY A 1 96 ? -9.980 -11.018 12.111 1.00 86.50 96 GLY A C 1
ATOM 726 O O . GLY A 1 96 ? -10.818 -11.918 12.144 1.00 86.50 96 GLY A O 1
ATOM 727 N N . HIS A 1 97 ? -10.278 -9.766 12.481 1.00 88.44 97 HIS A N 1
ATOM 728 C CA . HIS A 1 97 ? -11.641 -9.346 12.833 1.00 88.44 97 HIS A CA 1
ATOM 729 C C . HIS A 1 97 ? -12.415 -8.835 11.614 1.00 88.44 97 HIS A C 1
ATOM 731 O O . HIS A 1 97 ? -12.035 -7.850 10.988 1.00 88.44 97 HIS A O 1
ATOM 737 N N . ALA A 1 98 ? -13.545 -9.471 11.296 1.00 87.06 98 ALA A N 1
ATOM 738 C CA . ALA A 1 98 ? -14.411 -9.021 10.210 1.00 87.06 98 ALA A CA 1
ATOM 739 C C . ALA A 1 98 ? -14.928 -7.581 10.458 1.00 87.06 98 ALA A C 1
ATOM 741 O O . ALA A 1 98 ? -15.257 -7.250 11.596 1.00 87.06 98 ALA A O 1
ATOM 742 N N . PRO A 1 99 ? -15.045 -6.735 9.413 1.00 87.38 99 PRO A N 1
ATOM 743 C CA . PRO A 1 99 ? -14.845 -7.054 7.997 1.00 87.38 99 PRO A CA 1
ATOM 744 C C . PRO A 1 99 ? -13.383 -6.979 7.519 1.00 87.38 99 PRO A C 1
ATOM 746 O O . PRO A 1 99 ? -13.122 -7.278 6.348 1.00 87.38 99 PRO A O 1
ATOM 749 N N . ARG A 1 100 ? -12.419 -6.606 8.371 1.00 90.00 100 ARG A N 1
ATOM 750 C CA . ARG A 1 100 ? -11.003 -6.534 7.987 1.00 90.00 100 ARG A CA 1
ATOM 751 C C . ARG A 1 100 ? -10.513 -7.899 7.493 1.00 90.00 100 ARG A C 1
ATOM 753 O O . ARG A 1 100 ? -10.827 -8.938 8.067 1.00 90.00 100 ARG A O 1
ATOM 760 N N . GLY A 1 101 ? -9.779 -7.896 6.382 1.00 87.81 101 GLY A N 1
ATOM 761 C CA . GLY A 1 101 ? -9.311 -9.122 5.726 1.00 87.81 101 GLY A CA 1
ATOM 762 C C . GLY A 1 101 ? -10.344 -9.808 4.819 1.00 87.81 101 GLY A C 1
ATOM 763 O O . GLY A 1 101 ? -9.998 -10.763 4.134 1.00 87.81 101 GLY A O 1
ATOM 764 N N . THR A 1 102 ? -11.599 -9.336 4.770 1.00 88.94 102 THR A N 1
ATOM 765 C CA . THR A 1 102 ? -12.657 -9.933 3.919 1.00 88.94 102 THR A CA 1
ATOM 766 C C . THR A 1 102 ? -12.968 -9.121 2.660 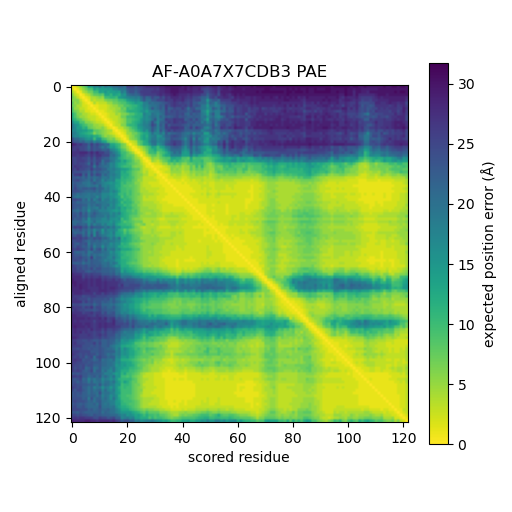1.00 88.94 102 THR A C 1
ATOM 768 O O . THR A 1 102 ? -13.491 -9.647 1.679 1.00 88.94 102 THR A O 1
ATOM 771 N N . VAL A 1 103 ? -12.623 -7.834 2.672 1.00 89.19 103 VAL A N 1
ATOM 772 C CA . VAL A 1 103 ? -12.820 -6.871 1.583 1.00 89.19 103 VAL A CA 1
ATOM 773 C C . VAL A 1 103 ? -11.563 -6.021 1.422 1.00 89.19 103 VAL A C 1
ATOM 775 O O . VAL A 1 103 ? -10.636 -6.138 2.220 1.00 89.19 103 VAL A O 1
ATOM 778 N N . LEU A 1 104 ? -11.531 -5.166 0.392 1.00 89.44 104 LEU A N 1
ATOM 779 C CA . LEU A 1 104 ? -10.415 -4.243 0.138 1.00 89.44 104 LEU A CA 1
ATOM 780 C C . LEU A 1 104 ? -9.052 -4.959 0.069 1.00 89.44 104 LEU A C 1
ATOM 782 O O . LEU A 1 104 ? -8.053 -4.459 0.575 1.00 89.44 104 LEU A O 1
ATOM 786 N N . ILE A 1 105 ? -9.027 -6.140 -0.565 1.00 93.88 105 ILE A N 1
ATOM 787 C CA . ILE A 1 105 ? -7.802 -6.927 -0.758 1.00 93.88 105 ILE A CA 1
ATOM 788 C C . ILE A 1 105 ? -6.767 -6.045 -1.481 1.00 93.88 105 ILE A C 1
ATOM 790 O O . ILE A 1 105 ? -7.096 -5.543 -2.567 1.00 93.88 105 ILE A O 1
ATOM 794 N N . PRO A 1 106 ? -5.557 -5.859 -0.918 1.00 95.56 106 PRO A N 1
ATOM 795 C CA . PRO A 1 106 ? -4.527 -5.012 -1.504 1.00 95.56 106 PRO A CA 1
ATOM 796 C C . PRO A 1 106 ? -4.221 -5.396 -2.950 1.00 95.56 106 PRO A C 1
ATOM 798 O O . PRO A 1 106 ? -4.163 -6.578 -3.285 1.00 95.56 106 PRO A O 1
ATOM 801 N N . GLY A 1 107 ? -4.055 -4.389 -3.809 1.00 94.69 107 GLY A N 1
ATOM 802 C CA . GLY A 1 107 ? -3.715 -4.561 -5.227 1.00 94.69 107 GLY A CA 1
ATOM 803 C C . GLY A 1 107 ? -2.292 -4.130 -5.578 1.00 94.69 107 GLY A C 1
ATOM 804 O O . GLY A 1 107 ? -1.926 -4.154 -6.750 1.00 94.69 107 GLY A O 1
ATOM 805 N N . ASP A 1 108 ? -1.520 -3.690 -4.587 1.00 94.62 108 ASP A N 1
ATOM 806 C CA . ASP A 1 108 ? -0.139 -3.260 -4.731 1.00 94.62 108 ASP A CA 1
ATOM 807 C C . ASP A 1 108 ? 0.634 -3.448 -3.416 1.00 94.62 108 ASP A C 1
ATOM 809 O O . ASP A 1 108 ? 0.075 -3.779 -2.365 1.00 94.62 108 ASP A O 1
ATOM 813 N N . ARG A 1 109 ? 1.951 -3.238 -3.494 1.00 96.25 109 ARG A N 1
ATOM 814 C CA . ARG A 1 109 ? 2.864 -3.389 -2.364 1.00 96.25 109 ARG A CA 1
ATOM 815 C C . ARG A 1 109 ? 2.579 -2.443 -1.190 1.00 96.25 109 ARG A C 1
ATOM 817 O O . ARG A 1 109 ? 2.494 -2.962 -0.080 1.00 96.25 109 ARG A O 1
ATOM 824 N N . PRO A 1 110 ? 2.441 -1.110 -1.358 1.00 95.38 110 PRO A N 1
ATOM 825 C CA . PRO A 1 110 ? 2.221 -0.237 -0.205 1.00 95.38 110 PRO A CA 1
ATOM 826 C C . PRO A 1 110 ? 0.895 -0.537 0.505 1.00 95.38 110 PRO A C 1
ATOM 828 O O . PRO A 1 110 ? 0.848 -0.489 1.731 1.00 95.38 110 PRO A O 1
ATOM 831 N N . ALA A 1 111 ? -0.165 -0.918 -0.219 1.00 94.69 111 ALA A N 1
ATOM 832 C CA . ALA A 1 111 ? -1.410 -1.344 0.415 1.00 94.69 111 ALA A CA 1
ATOM 833 C C . ALA A 1 111 ? -1.244 -2.661 1.195 1.00 94.69 111 ALA A C 1
ATOM 835 O O . ALA A 1 111 ? -1.812 -2.801 2.279 1.00 94.69 111 ALA A O 1
ATOM 836 N N . ALA A 1 112 ? -0.459 -3.616 0.680 1.00 96.06 112 ALA A N 1
ATOM 837 C CA . ALA A 1 112 ? -0.1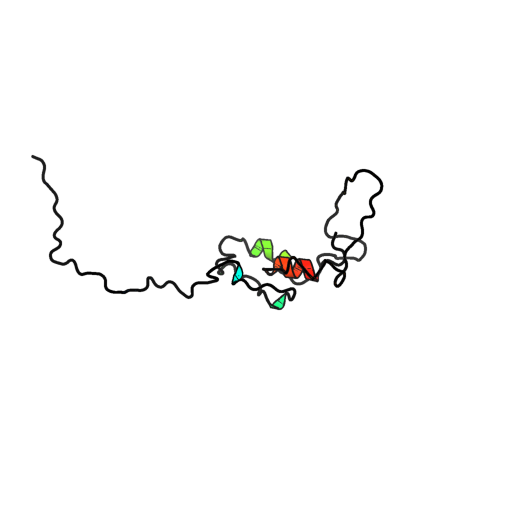70 -4.865 1.386 1.00 96.06 112 ALA A CA 1
ATOM 838 C C . ALA A 1 112 ? 0.652 -4.613 2.661 1.00 96.06 112 ALA A C 1
ATOM 840 O O . ALA A 1 112 ? 0.263 -5.075 3.732 1.00 96.06 112 ALA A O 1
ATOM 841 N N . VAL A 1 113 ? 1.714 -3.803 2.568 1.00 95.69 113 VAL A N 1
ATOM 842 C CA . VAL A 1 113 ? 2.543 -3.374 3.711 1.00 95.69 113 VAL A CA 1
ATOM 843 C C . VAL A 1 113 ? 1.688 -2.687 4.774 1.00 95.69 113 VAL A C 1
ATOM 845 O O . VAL A 1 113 ? 1.753 -3.056 5.946 1.00 95.69 113 VAL A O 1
ATOM 848 N N . ALA A 1 114 ? 0.841 -1.732 4.376 1.00 92.06 114 ALA A N 1
ATOM 849 C CA . ALA A 1 114 ? -0.048 -1.033 5.300 1.00 92.06 114 ALA A CA 1
ATOM 850 C C . ALA A 1 114 ? -1.029 -2.000 5.980 1.00 92.06 114 ALA A C 1
ATOM 852 O O . ALA A 1 114 ? -1.215 -1.947 7.194 1.00 92.06 114 ALA A O 1
ATOM 853 N N . SER A 1 115 ? -1.628 -2.925 5.223 1.00 92.31 115 SER A N 1
ATOM 854 C CA . SER A 1 115 ? -2.550 -3.920 5.777 1.00 92.31 115 SER A CA 1
ATOM 855 C C . SER A 1 115 ? -1.867 -4.870 6.766 1.00 92.31 115 SER A C 1
ATOM 857 O O . SER A 1 115 ? -2.494 -5.235 7.764 1.00 92.31 115 SER A O 1
ATOM 859 N N . ALA A 1 116 ? -0.624 -5.279 6.493 1.00 92.31 116 ALA A N 1
ATOM 860 C CA . ALA A 1 116 ? 0.149 -6.193 7.332 1.00 92.31 116 ALA A CA 1
ATOM 861 C C . ALA A 1 116 ? 0.613 -5.536 8.640 1.00 92.31 116 ALA A C 1
ATOM 863 O O . ALA A 1 116 ? 0.519 -6.146 9.702 1.00 92.31 116 ALA A O 1
ATOM 864 N N . ASN A 1 117 ? 1.048 -4.275 8.572 1.00 90.44 117 ASN A N 1
ATOM 865 C CA . ASN A 1 117 ? 1.700 -3.586 9.687 1.00 90.44 117 ASN A CA 1
ATOM 866 C C . ASN A 1 117 ? 0.759 -2.689 10.520 1.00 90.44 117 ASN A C 1
ATOM 868 O O . ASN A 1 117 ? 1.174 -2.139 11.536 1.00 90.44 117 ASN A O 1
ATOM 872 N N . THR A 1 118 ? -0.518 -2.550 10.142 1.00 88.25 118 THR A N 1
ATOM 873 C CA . THR A 1 118 ? -1.508 -1.797 10.936 1.00 88.25 118 THR A CA 1
ATOM 874 C C . THR A 1 118 ? -2.098 -2.679 12.036 1.00 88.25 118 THR A C 1
ATOM 876 O O . THR A 1 118 ? -2.883 -3.579 11.753 1.00 88.25 118 THR A O 1
ATOM 879 N N . ILE A 1 119 ? -1.789 -2.438 13.307 1.00 83.81 119 ILE A N 1
ATOM 880 C CA . ILE A 1 119 ? -2.351 -3.261 14.396 1.00 83.81 119 ILE A CA 1
ATOM 881 C C . ILE A 1 119 ? -3.830 -2.924 14.618 1.00 83.81 119 ILE A C 1
ATOM 883 O O . ILE A 1 119 ? -4.658 -3.824 14.734 1.00 83.81 119 ILE A O 1
ATOM 887 N N . GLU A 1 120 ? -4.183 -1.643 14.555 1.00 80.25 120 GLU A N 1
ATOM 888 C CA . GLU A 1 120 ? -5.536 -1.141 14.786 1.00 80.25 120 GLU A CA 1
ATOM 889 C C . GLU A 1 120 ? -6.032 -0.388 13.549 1.00 80.25 120 GLU A C 1
ATOM 891 O O . GLU A 1 120 ? -5.582 0.719 13.261 1.00 80.25 120 GLU A O 1
ATOM 896 N N . ALA A 1 121 ? -6.938 -0.999 12.782 1.00 78.50 121 ALA A N 1
ATOM 897 C CA . ALA A 1 121 ? -7.650 -0.288 11.721 1.00 78.50 121 ALA A CA 1
ATOM 898 C C . ALA A 1 121 ? -8.922 0.352 12.302 1.00 78.50 121 ALA A C 1
ATOM 900 O O . ALA A 1 121 ? -9.524 -0.224 13.203 1.00 78.50 121 ALA A O 1
ATOM 901 N N . LEU A 1 122 ? -9.317 1.524 11.806 1.00 66.19 122 LEU A N 1
ATOM 902 C CA . LEU A 1 122 ? -10.605 2.154 12.134 1.00 66.19 122 LEU A CA 1
ATOM 903 C C . LEU A 1 122 ? -11.786 1.445 11.453 1.00 66.19 122 LEU A C 1
ATOM 905 O O . LEU A 1 122 ? -11.576 0.845 10.371 1.00 66.19 122 LEU A O 1
#